Protein AF-A0A921KJI9-F1 (afdb_monomer_lite)

Structure (mmCIF, N/CA/C/O backbone):
data_AF-A0A921KJI9-F1
#
_entry.id   AF-A0A921KJI9-F1
#
loop_
_atom_site.group_PDB
_atom_site.id
_atom_site.type_symbol
_atom_site.label_atom_id
_atom_site.label_alt_id
_atom_site.label_comp_id
_atom_site.label_asym_id
_atom_site.label_entity_id
_atom_site.label_seq_id
_atom_site.pdbx_PDB_ins_code
_atom_site.Cartn_x
_atom_site.Cartn_y
_atom_site.Cartn_z
_atom_site.occupancy
_atom_site.B_iso_or_equiv
_atom_site.auth_seq_id
_atom_site.auth_comp_id
_atom_site.auth_asym_id
_atom_site.auth_atom_id
_atom_site.pdbx_PDB_model_num
ATOM 1 N N . MET A 1 1 ? -25.170 6.462 36.694 1.00 50.31 1 MET A N 1
ATOM 2 C CA . MET A 1 1 ? -24.056 6.103 35.787 1.00 50.31 1 MET A CA 1
ATOM 3 C C . MET A 1 1 ? -24.488 5.002 34.809 1.00 50.31 1 MET A C 1
ATOM 5 O O . MET A 1 1 ? -23.981 3.893 34.880 1.00 50.31 1 MET A O 1
ATOM 9 N N . LYS A 1 2 ? -25.464 5.256 33.929 1.00 51.72 2 LYS A N 1
ATOM 10 C CA . LYS A 1 2 ? -25.850 4.309 32.857 1.00 51.72 2 LYS A CA 1
ATOM 11 C C . LYS A 1 2 ? -25.610 4.895 31.458 1.00 51.72 2 LYS A C 1
ATOM 13 O O . LYS A 1 2 ? -25.545 4.151 30.492 1.00 51.72 2 LYS A O 1
ATOM 18 N N . GLU A 1 3 ? -25.389 6.207 31.375 1.00 58.06 3 GLU A N 1
ATOM 19 C CA . GLU A 1 3 ? -25.143 6.941 30.126 1.00 58.06 3 GLU A CA 1
ATOM 20 C C . GLU A 1 3 ? -23.653 6.970 29.726 1.00 58.06 3 GLU A C 1
ATOM 22 O O . GLU A 1 3 ? -23.340 6.918 28.544 1.00 58.06 3 GLU A O 1
ATOM 27 N N . ALA A 1 4 ? -22.714 6.905 30.682 1.00 53.50 4 ALA A N 1
ATOM 28 C CA . ALA A 1 4 ? -21.269 6.915 30.394 1.00 53.50 4 ALA A CA 1
ATOM 29 C C . ALA A 1 4 ? -20.755 5.645 29.676 1.00 53.50 4 ALA A C 1
ATOM 31 O O . ALA A 1 4 ? -19.764 5.693 28.951 1.00 53.50 4 ALA A O 1
ATOM 32 N N . ALA A 1 5 ? -21.445 4.509 29.838 1.00 54.47 5 ALA A N 1
ATOM 33 C CA . ALA A 1 5 ? -21.149 3.288 29.082 1.00 54.47 5 ALA A CA 1
ATOM 34 C C . ALA A 1 5 ? -21.661 3.361 27.628 1.00 54.47 5 ALA A C 1
ATOM 36 O O . ALA A 1 5 ? -21.133 2.676 26.756 1.00 54.47 5 ALA A O 1
ATOM 37 N N . GLY A 1 6 ? -22.671 4.201 27.365 1.00 54.22 6 GLY A N 1
ATOM 38 C CA . GLY A 1 6 ? -23.216 4.437 26.027 1.00 54.22 6 GLY A CA 1
ATOM 39 C C . GLY A 1 6 ? -22.358 5.386 25.187 1.00 54.22 6 GLY A C 1
ATOM 40 O O . GLY A 1 6 ? -22.227 5.171 23.987 1.00 54.22 6 GLY A O 1
ATOM 41 N N . GLU A 1 7 ? -21.715 6.384 25.803 1.00 62.31 7 GLU A N 1
ATOM 42 C CA . GLU A 1 7 ? -20.865 7.354 25.090 1.00 62.31 7 GLU A CA 1
ATOM 43 C C . GLU A 1 7 ? -19.429 6.875 24.853 1.00 62.31 7 GLU A C 1
ATOM 45 O O . GLU A 1 7 ? -18.867 7.141 23.789 1.00 62.31 7 GLU A O 1
ATOM 50 N N . ALA A 1 8 ? -18.846 6.092 25.771 1.0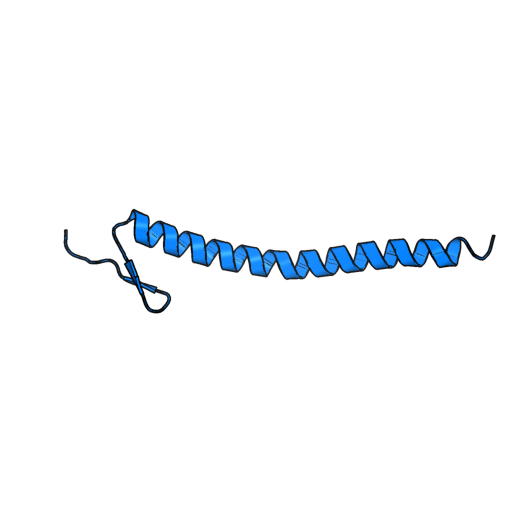0 60.22 8 ALA A N 1
ATOM 51 C CA . ALA A 1 8 ? -17.541 5.460 25.543 1.00 60.22 8 ALA A CA 1
ATOM 52 C C . ALA A 1 8 ? -17.537 4.586 24.273 1.00 60.22 8 ALA A C 1
ATOM 54 O O . ALA A 1 8 ? -16.511 4.432 23.610 1.00 60.22 8 ALA A O 1
ATOM 55 N N . ASN A 1 9 ? -18.706 4.071 23.892 1.00 70.19 9 ASN A N 1
ATOM 56 C CA . ASN A 1 9 ? -18.892 3.274 22.691 1.00 70.19 9 ASN A CA 1
ATOM 57 C C . ASN A 1 9 ? -18.626 4.074 21.401 1.00 70.19 9 ASN A C 1
ATOM 59 O O . ASN A 1 9 ? -17.996 3.550 20.490 1.00 70.19 9 ASN A O 1
ATOM 63 N N . MET A 1 10 ? -18.999 5.358 21.320 1.00 83.25 10 MET A N 1
ATOM 64 C CA . MET A 1 10 ? -18.768 6.149 20.098 1.00 83.25 10 MET A CA 1
ATOM 65 C C . MET A 1 10 ? -17.281 6.416 19.852 1.00 83.25 10 MET A C 1
ATOM 67 O O . MET A 1 10 ? -16.813 6.325 18.714 1.00 83.25 10 MET A O 1
ATOM 71 N N . THR A 1 11 ? -16.509 6.667 20.908 1.00 87.69 11 THR A N 1
ATOM 72 C CA . THR A 1 11 ? -15.050 6.818 20.803 1.00 87.69 11 THR A CA 1
ATOM 73 C C . THR A 1 11 ? -14.388 5.507 20.389 1.00 87.69 11 THR A C 1
ATOM 75 O O . THR A 1 11 ? -13.531 5.501 19.505 1.00 87.69 11 THR A O 1
ATOM 78 N N . VAL A 1 12 ? -14.818 4.381 20.967 1.00 89.25 12 VAL A N 1
ATOM 79 C CA . VAL A 1 12 ? -14.317 3.048 20.594 1.00 89.25 12 VAL A CA 1
ATOM 80 C C . VAL A 1 12 ? -14.624 2.739 19.128 1.00 89.25 12 VAL A C 1
ATOM 82 O O . VAL A 1 12 ? -13.725 2.357 18.380 1.00 89.25 12 VAL A O 1
ATOM 85 N N . VAL A 1 13 ? -15.860 2.977 18.685 1.00 89.75 13 VAL A N 1
ATOM 86 C CA . VAL A 1 13 ? -16.277 2.801 17.286 1.00 89.75 13 VAL A CA 1
ATOM 87 C C . VAL A 1 13 ? -15.441 3.676 16.350 1.00 89.75 13 VAL A C 1
ATOM 89 O O . VAL A 1 13 ? -14.983 3.203 15.313 1.00 89.75 13 VAL A O 1
ATOM 92 N N . THR A 1 14 ? -15.161 4.921 16.736 1.00 92.38 14 THR A N 1
ATOM 93 C CA . THR A 1 14 ? -14.343 5.842 15.933 1.00 92.38 14 THR A CA 1
ATOM 94 C C . THR A 1 14 ? -12.913 5.330 15.753 1.00 92.38 14 THR A C 1
ATOM 96 O O . THR A 1 14 ? -12.398 5.331 14.636 1.00 92.38 14 THR A O 1
ATOM 99 N N . ILE A 1 15 ? -12.273 4.842 16.819 1.00 93.44 15 ILE A N 1
ATOM 100 C CA . ILE A 1 15 ? -10.908 4.295 16.744 1.00 93.44 15 ILE A CA 1
ATOM 101 C C . ILE A 1 15 ? -10.867 3.061 15.835 1.00 93.44 15 ILE A C 1
ATOM 103 O O . ILE A 1 15 ? -9.953 2.932 15.020 1.00 93.44 15 ILE A O 1
ATOM 107 N N . ILE A 1 16 ? -11.872 2.184 15.923 1.00 93.31 16 ILE A N 1
ATOM 108 C CA . ILE A 1 16 ? -11.988 1.010 15.047 1.00 93.31 16 ILE A CA 1
ATOM 109 C C . ILE A 1 16 ? -12.120 1.445 13.583 1.00 93.31 16 ILE A C 1
ATOM 111 O O . ILE A 1 16 ? -11.414 0.917 12.725 1.00 93.31 16 ILE A O 1
ATOM 115 N N . ILE A 1 17 ? -12.966 2.437 13.291 1.00 95.44 17 ILE A N 1
ATOM 116 C CA . ILE A 1 17 ? -13.146 2.970 11.933 1.00 95.44 17 ILE A CA 1
ATOM 117 C C . ILE A 1 17 ? -11.831 3.538 11.390 1.00 95.44 17 ILE A C 1
ATOM 119 O O . ILE A 1 17 ? -11.448 3.199 10.271 1.00 95.44 17 ILE A O 1
ATOM 123 N N . ILE A 1 18 ? -11.107 4.344 12.175 1.00 95.56 18 ILE A N 1
ATOM 124 C CA . ILE A 1 18 ? -9.793 4.871 11.772 1.00 95.56 18 ILE A CA 1
ATOM 125 C C . ILE A 1 18 ? -8.827 3.715 11.487 1.00 95.56 18 ILE A C 1
ATOM 127 O O . ILE A 1 18 ? -8.161 3.723 10.455 1.00 95.56 18 ILE A O 1
ATOM 131 N N . GLY A 1 19 ? -8.792 2.693 12.347 1.00 95.44 19 GLY A N 1
ATOM 132 C CA . GLY A 1 19 ? -7.960 1.505 12.153 1.00 95.44 19 GLY A CA 1
ATOM 133 C C . GLY A 1 19 ? -8.255 0.767 10.844 1.00 95.44 19 GLY A C 1
ATOM 134 O O . GLY A 1 19 ? -7.329 0.424 10.109 1.00 95.44 19 GLY A O 1
ATOM 135 N N . VAL A 1 20 ? -9.534 0.583 10.506 1.00 96.38 20 VAL A N 1
ATOM 136 C CA . VAL A 1 20 ? -9.958 -0.050 9.245 1.00 96.38 20 VAL A CA 1
ATOM 137 C C . VAL A 1 20 ? -9.580 0.808 8.037 1.00 96.38 20 VAL A C 1
ATOM 139 O O . VAL A 1 20 ? -9.038 0.286 7.064 1.00 96.38 20 VAL A O 1
ATOM 142 N N . ILE A 1 21 ? -9.813 2.123 8.097 1.00 95.81 21 ILE A N 1
ATOM 143 C CA . ILE A 1 21 ? -9.460 3.046 7.008 1.00 95.81 21 ILE A CA 1
ATOM 144 C C . ILE A 1 21 ? -7.953 3.014 6.753 1.00 95.81 21 ILE A 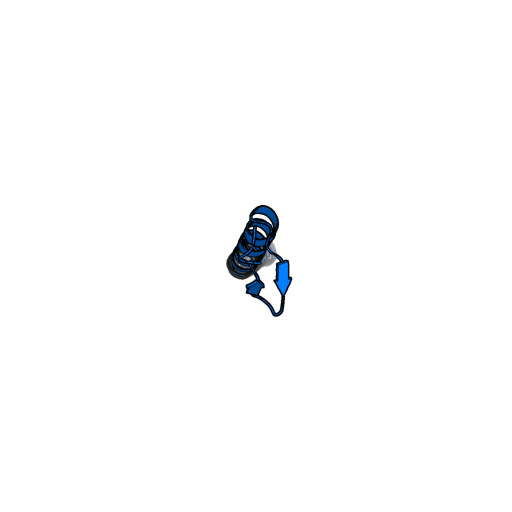C 1
ATOM 146 O O . ILE A 1 21 ? -7.535 2.884 5.604 1.00 95.81 21 ILE A O 1
ATOM 150 N N . VAL A 1 22 ? -7.134 3.087 7.807 1.00 96.06 22 VAL A N 1
ATOM 151 C CA . VAL A 1 22 ? -5.671 3.031 7.691 1.00 96.06 22 VAL A CA 1
ATOM 152 C C . VAL A 1 22 ? -5.230 1.704 7.076 1.00 96.06 22 VAL A C 1
ATOM 154 O O . VAL A 1 22 ? -4.447 1.715 6.129 1.00 96.06 22 VAL A O 1
ATOM 157 N N . ALA A 1 23 ? -5.783 0.576 7.528 1.00 94.88 23 ALA A N 1
ATOM 158 C CA . ALA A 1 23 ? -5.447 -0.743 6.994 1.00 94.88 23 ALA A CA 1
ATOM 159 C C . ALA A 1 23 ? -5.731 -0.880 5.486 1.00 94.88 23 ALA A C 1
ATOM 161 O O . ALA A 1 23 ? -4.983 -1.555 4.781 1.00 94.88 23 ALA A O 1
ATOM 162 N N . ILE A 1 24 ? -6.779 -0.223 4.979 1.00 95.00 24 ILE A N 1
ATOM 163 C CA . ILE A 1 24 ? -7.112 -0.201 3.546 1.00 95.00 24 ILE A CA 1
ATOM 164 C C . ILE A 1 24 ? -6.247 0.819 2.791 1.00 95.00 24 ILE A C 1
ATOM 166 O O . ILE A 1 24 ? -5.799 0.552 1.677 1.00 95.00 24 ILE A O 1
ATOM 170 N N . ALA A 1 25 ? -5.983 1.984 3.384 1.00 94.75 25 ALA A N 1
ATOM 171 C CA . ALA A 1 25 ? -5.220 3.055 2.750 1.00 94.75 25 ALA A CA 1
ATOM 172 C C . ALA A 1 25 ? -3.738 2.696 2.565 1.00 94.75 25 ALA A C 1
ATOM 174 O O . ALA A 1 25 ? -3.159 3.014 1.526 1.00 94.75 25 ALA A O 1
ATOM 175 N N . THR A 1 26 ? -3.119 2.007 3.529 1.00 95.38 26 THR A N 1
ATOM 176 C CA . THR 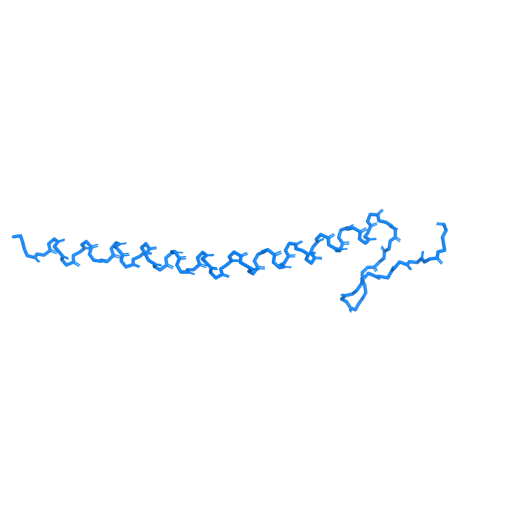A 1 26 ? -1.699 1.629 3.474 1.00 95.38 26 THR A CA 1
ATOM 177 C C . THR A 1 26 ? -1.317 0.872 2.193 1.00 95.38 26 THR A C 1
ATOM 179 O O . THR A 1 26 ? -0.426 1.357 1.494 1.00 95.38 26 THR A O 1
ATOM 182 N N . PRO A 1 27 ? -1.959 -0.252 1.806 1.00 94.31 27 PRO A N 1
ATOM 183 C CA . PRO A 1 27 ? -1.585 -0.965 0.583 1.00 94.31 27 PRO A CA 1
ATOM 184 C C . PRO A 1 27 ? -1.823 -0.136 -0.685 1.00 94.31 27 PRO A C 1
ATOM 186 O O . PRO A 1 27 ? -1.048 -0.241 -1.634 1.00 94.31 27 PRO A O 1
ATOM 189 N N . ILE A 1 28 ? -2.847 0.725 -0.702 1.00 94.88 28 ILE A N 1
ATOM 190 C CA . ILE A 1 28 ? -3.118 1.631 -1.827 1.00 94.88 28 ILE A CA 1
ATOM 191 C C . ILE A 1 28 ? -1.953 2.611 -1.995 1.00 94.88 28 ILE A C 1
ATOM 193 O O . ILE A 1 28 ? -1.397 2.732 -3.087 1.00 94.88 28 ILE A O 1
ATOM 197 N N . ILE A 1 29 ? -1.530 3.258 -0.905 1.00 95.12 29 ILE A N 1
ATOM 198 C CA . ILE A 1 29 ? -0.396 4.189 -0.904 1.00 95.12 29 ILE A CA 1
ATOM 199 C C . ILE A 1 29 ? 0.890 3.467 -1.301 1.00 95.12 29 ILE A C 1
ATOM 201 O O . ILE A 1 29 ? 1.606 3.957 -2.169 1.00 95.12 29 ILE A O 1
ATOM 205 N N . SER A 1 30 ? 1.170 2.283 -0.753 1.00 94.75 30 SER A N 1
ATOM 206 C CA . SER A 1 30 ? 2.355 1.504 -1.128 1.00 94.75 30 SER A CA 1
ATOM 207 C C . SER A 1 30 ? 2.375 1.140 -2.615 1.00 94.75 30 SER A C 1
ATOM 209 O O . SER A 1 30 ? 3.422 1.241 -3.250 1.00 94.75 30 SER A O 1
ATOM 211 N N . ASN A 1 31 ? 1.237 0.759 -3.200 1.00 92.75 31 ASN A N 1
ATOM 212 C CA . ASN A 1 31 ? 1.149 0.438 -4.628 1.00 92.75 31 ASN A CA 1
ATOM 213 C C . ASN A 1 31 ? 1.328 1.680 -5.516 1.00 92.75 31 ASN A C 1
ATOM 215 O O . ASN A 1 31 ? 1.993 1.612 -6.554 1.00 92.75 31 ASN A O 1
ATOM 219 N N . MET A 1 32 ? 0.795 2.829 -5.090 1.00 91.81 32 MET A N 1
ATOM 220 C CA . MET A 1 32 ? 1.044 4.110 -5.757 1.00 91.81 32 MET A CA 1
ATOM 221 C C . MET A 1 32 ? 2.516 4.513 -5.659 1.00 91.81 32 MET A C 1
ATOM 223 O O . MET A 1 32 ? 3.101 4.900 -6.665 1.00 91.81 32 MET A O 1
ATOM 227 N N . MET A 1 33 ? 3.141 4.369 -4.487 1.00 94.06 33 MET A N 1
ATOM 228 C CA . MET A 1 33 ? 4.560 4.679 -4.305 1.00 94.06 33 MET A CA 1
ATOM 229 C C . MET A 1 33 ? 5.452 3.798 -5.177 1.00 94.06 33 MET A C 1
ATOM 231 O O . MET A 1 33 ? 6.336 4.335 -5.826 1.00 94.06 33 MET A O 1
ATOM 235 N N . LYS A 1 34 ? 5.177 2.492 -5.294 1.00 93.19 34 LYS A N 1
ATOM 236 C CA . LYS A 1 34 ? 5.896 1.601 -6.226 1.00 93.19 34 LYS A CA 1
ATOM 237 C C . LYS A 1 34 ? 5.771 2.049 -7.685 1.00 93.19 34 LYS A C 1
ATOM 239 O O . LYS A 1 34 ? 6.741 2.011 -8.433 1.00 93.19 34 LYS A O 1
ATOM 244 N N . SER A 1 35 ? 4.585 2.503 -8.090 1.00 91.19 35 SER A N 1
ATOM 245 C CA . SER A 1 35 ? 4.363 3.030 -9.445 1.00 91.19 35 SER A CA 1
ATOM 246 C C . SER A 1 35 ? 5.141 4.332 -9.678 1.00 91.19 35 SER A C 1
ATOM 248 O O . SER A 1 35 ? 5.721 4.535 -10.743 1.00 91.19 35 SER A O 1
ATOM 250 N N . THR A 1 36 ? 5.189 5.205 -8.670 1.00 93.25 36 THR A N 1
ATOM 251 C CA . THR A 1 36 ? 5.966 6.453 -8.687 1.00 93.25 36 THR A CA 1
ATOM 252 C C . THR A 1 36 ? 7.471 6.195 -8.673 1.00 93.25 36 THR A C 1
ATOM 254 O O . THR A 1 36 ? 8.203 6.884 -9.379 1.00 93.25 36 THR A O 1
ATOM 257 N N . GLU A 1 37 ? 7.936 5.204 -7.913 1.00 93.75 37 GLU A N 1
ATOM 258 C CA . GLU A 1 37 ? 9.332 4.763 -7.871 1.00 93.75 37 GLU A CA 1
ATOM 259 C C . GLU A 1 37 ? 9.774 4.284 -9.253 1.00 93.75 37 GLU A C 1
ATOM 261 O O . GLU A 1 37 ? 10.696 4.862 -9.821 1.00 93.75 37 GLU A O 1
ATOM 266 N N . ALA A 1 38 ? 9.035 3.349 -9.859 1.00 91.44 38 ALA A N 1
ATOM 267 C CA . ALA A 1 38 ? 9.321 2.851 -11.205 1.00 91.44 38 ALA A CA 1
ATOM 268 C C . ALA A 1 38 ? 9.337 3.972 -12.259 1.00 91.44 38 ALA A C 1
ATOM 270 O O . ALA A 1 38 ? 10.161 3.981 -13.174 1.00 91.44 38 ALA A O 1
ATOM 271 N N . LYS A 1 39 ? 8.437 4.952 -12.126 1.00 91.31 39 LYS A N 1
ATOM 272 C CA . LYS A 1 39 ? 8.394 6.118 -13.012 1.00 91.31 39 LYS A CA 1
ATOM 273 C C . LYS A 1 39 ? 9.594 7.044 -12.807 1.00 91.31 39 LYS A C 1
ATOM 275 O O . LYS A 1 39 ? 10.162 7.528 -13.781 1.00 91.31 39 LYS A O 1
ATOM 280 N N . THR A 1 40 ? 9.993 7.275 -11.561 1.00 92.31 40 THR A N 1
ATOM 281 C CA . THR A 1 40 ? 11.170 8.084 -11.215 1.00 92.31 40 THR A CA 1
ATOM 282 C C . THR A 1 40 ? 12.451 7.426 -11.709 1.00 92.31 40 THR A C 1
ATOM 284 O O . THR A 1 40 ? 13.270 8.085 -12.341 1.00 92.31 40 THR A O 1
ATOM 287 N N . GLU A 1 41 ? 12.600 6.121 -11.490 1.00 91.38 41 GLU A N 1
ATOM 288 C CA . GLU A 1 41 ? 13.725 5.340 -11.999 1.00 91.38 41 GLU A CA 1
ATOM 289 C C . GLU A 1 41 ? 13.803 5.419 -13.527 1.00 91.38 41 GLU A C 1
ATOM 291 O O . GLU A 1 41 ? 14.871 5.675 -14.080 1.00 91.38 41 GLU A O 1
ATOM 296 N N . CYS A 1 42 ? 12.658 5.303 -14.207 1.00 91.56 42 CYS A N 1
ATOM 297 C CA . CYS A 1 42 ? 12.587 5.450 -15.654 1.00 91.56 42 CYS A CA 1
ATOM 298 C C . CYS A 1 42 ? 13.170 6.782 -16.139 1.00 91.56 42 CYS A C 1
ATOM 300 O O . CYS A 1 42 ? 13.988 6.794 -17.055 1.00 91.56 42 CYS A O 1
ATOM 302 N N . TYR A 1 43 ? 12.782 7.895 -15.513 1.00 90.50 43 TYR A N 1
ATOM 303 C CA . TYR A 1 43 ? 13.288 9.216 -15.884 1.00 90.50 43 TYR A CA 1
ATOM 304 C C . TYR A 1 43 ? 14.758 9.415 -15.510 1.00 90.50 43 TYR A C 1
ATOM 306 O O . TYR A 1 43 ? 15.510 9.989 -16.295 1.00 90.50 43 TYR A O 1
ATOM 314 N N . ASN A 1 44 ? 15.186 8.920 -14.346 1.00 90.69 44 ASN A N 1
ATOM 315 C CA . ASN A 1 44 ? 16.579 9.018 -13.903 1.00 90.69 44 ASN A CA 1
ATOM 316 C C . ASN A 1 44 ? 17.531 8.250 -14.827 1.00 90.69 44 ASN A C 1
ATOM 318 O O . ASN A 1 44 ? 18.653 8.692 -15.057 1.00 90.69 44 ASN A O 1
ATOM 322 N N . ASN A 1 45 ? 17.064 7.144 -15.406 1.00 89.50 45 ASN A N 1
ATOM 323 C CA . ASN A 1 45 ? 17.814 6.345 -16.372 1.00 89.50 45 ASN A CA 1
ATOM 324 C C . ASN A 1 45 ? 17.712 6.887 -17.813 1.00 89.50 45 ASN A C 1
ATOM 326 O O . ASN A 1 45 ? 18.044 6.173 -18.758 1.00 89.50 45 ASN A O 1
ATOM 330 N N . GLY A 1 46 ? 17.219 8.118 -18.007 1.00 88.00 46 GLY A N 1
ATOM 331 C CA . GLY A 1 46 ? 17.085 8.755 -19.324 1.00 88.00 46 GLY A CA 1
ATOM 332 C C . GLY A 1 46 ? 15.931 8.220 -20.180 1.00 88.00 46 GLY A C 1
ATOM 333 O O . GLY A 1 46 ? 15.823 8.554 -21.359 1.00 88.00 46 GLY A O 1
ATOM 334 N N . GLY A 1 47 ? 15.064 7.386 -19.607 1.00 89.88 47 GLY A N 1
ATOM 335 C CA . GLY A 1 47 ? 13.866 6.872 -20.255 1.00 89.88 47 GLY A CA 1
ATOM 336 C C . GLY A 1 47 ? 12.689 7.845 -20.199 1.00 89.88 47 GLY A C 1
ATOM 337 O O . GLY A 1 47 ? 12.710 8.894 -19.555 1.00 89.88 47 GLY A O 1
ATOM 338 N N . THR A 1 48 ? 11.610 7.467 -20.877 1.00 90.44 48 THR A N 1
ATOM 339 C CA . THR A 1 48 ? 10.342 8.202 -20.883 1.00 90.44 48 THR A CA 1
ATOM 340 C C . THR A 1 48 ? 9.203 7.275 -20.480 1.00 90.44 48 THR A C 1
ATOM 342 O O . THR A 1 48 ? 9.168 6.113 -20.869 1.00 90.44 48 THR A O 1
ATOM 345 N N . TRP A 1 49 ? 8.260 7.761 -19.675 1.00 89.81 49 TRP A N 1
ATOM 346 C CA . TRP A 1 49 ? 7.114 6.956 -19.249 1.00 89.81 49 TRP A CA 1
ATOM 347 C C . TRP A 1 49 ? 5.953 7.100 -20.240 1.00 89.81 49 TRP A C 1
ATOM 349 O O . TRP A 1 49 ? 5.366 8.179 -20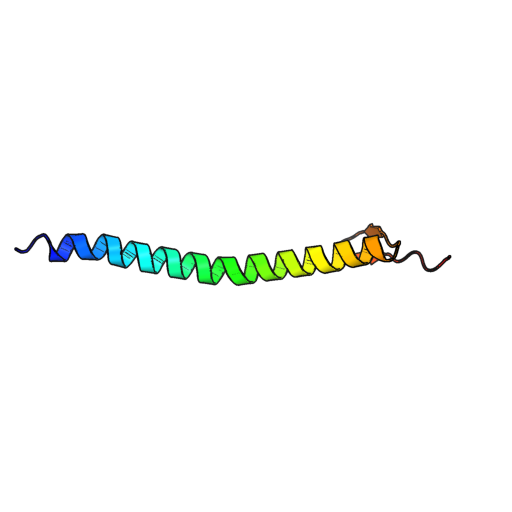.330 1.00 89.81 49 TRP A O 1
ATOM 359 N N . VAL A 1 50 ? 5.612 6.028 -20.961 1.00 90.25 50 VAL A N 1
ATOM 360 C CA . VAL A 1 50 ? 4.572 6.004 -22.009 1.00 90.25 50 VAL A CA 1
ATOM 361 C C . VAL A 1 50 ? 3.700 4.755 -21.831 1.00 90.25 50 VAL A C 1
ATOM 363 O O . VAL A 1 50 ? 4.208 3.685 -21.509 1.00 90.25 50 VAL A O 1
ATOM 366 N N . ASP A 1 51 ? 2.378 4.893 -21.977 1.00 87.50 51 ASP A N 1
ATOM 367 C CA . ASP A 1 51 ? 1.399 3.790 -21.874 1.00 87.50 51 ASP A CA 1
ATOM 368 C C . ASP A 1 51 ? 1.523 2.920 -20.608 1.00 87.50 51 ASP A C 1
ATOM 370 O O . ASP A 1 51 ? 1.349 1.700 -20.625 1.00 87.50 51 ASP A O 1
ATOM 374 N N . GLY A 1 52 ? 1.844 3.552 -19.475 1.00 86.62 52 GLY A N 1
ATOM 375 C CA . GLY A 1 52 ? 1.974 2.858 -18.191 1.00 86.62 52 GLY A CA 1
ATOM 376 C C . GLY A 1 52 ? 3.240 2.008 -18.056 1.00 86.62 52 GLY A C 1
ATOM 377 O O . GLY A 1 52 ? 3.316 1.191 -17.139 1.00 86.62 52 GLY A O 1
ATOM 378 N N . LYS A 1 53 ? 4.224 2.181 -18.944 1.00 88.50 53 LYS A N 1
ATOM 379 C CA . LYS A 1 53 ? 5.507 1.475 -18.912 1.00 88.50 53 LYS A CA 1
ATOM 380 C C . LYS A 1 53 ? 6.668 2.446 -19.093 1.00 88.50 53 LYS A C 1
ATOM 382 O O . LYS A 1 53 ? 6.528 3.518 -19.682 1.00 88.50 53 LYS A O 1
ATOM 387 N N . CYS A 1 54 ? 7.835 2.042 -18.602 1.00 89.88 54 CYS A N 1
ATOM 388 C CA . CYS A 1 54 ? 9.063 2.744 -18.927 1.00 89.88 54 CYS A CA 1
ATOM 389 C C . CYS A 1 54 ? 9.499 2.394 -20.351 1.00 89.88 54 CYS A C 1
ATOM 391 O O . CYS A 1 54 ? 9.755 1.230 -20.656 1.00 89.88 54 CYS A O 1
ATOM 393 N N . ASN A 1 55 ? 9.601 3.403 -21.209 1.00 89.44 55 ASN A N 1
ATOM 394 C CA . ASN A 1 55 ? 10.237 3.318 -22.510 1.00 89.44 55 ASN A CA 1
ATOM 395 C C . ASN A 1 55 ? 11.667 3.851 -22.376 1.00 89.44 55 ASN A C 1
ATOM 397 O O . ASN A 1 55 ? 11.905 5.063 -22.431 1.00 89.44 55 ASN A O 1
ATOM 401 N N . GLN A 1 56 ? 12.617 2.946 -22.144 1.00 79.12 56 GLN A N 1
ATOM 402 C CA . GLN A 1 56 ? 14.029 3.288 -22.244 1.00 79.12 56 GLN A CA 1
ATOM 403 C C . GLN A 1 56 ? 14.364 3.451 -23.723 1.00 79.12 56 GLN A C 1
ATOM 405 O O . GLN A 1 56 ? 14.299 2.491 -24.491 1.00 79.12 56 GLN A O 1
ATOM 410 N N . LEU A 1 57 ? 14.738 4.664 -24.124 1.00 69.56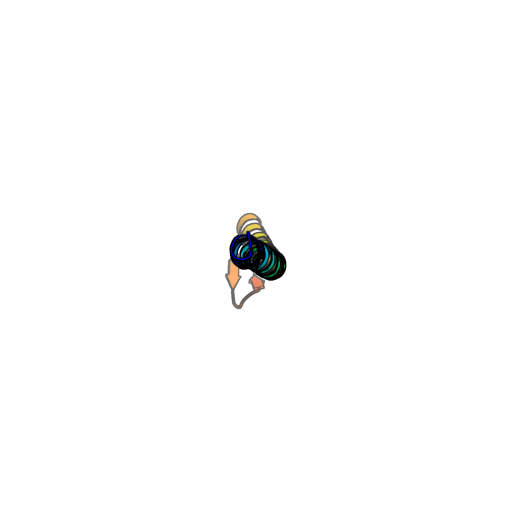 57 LEU A N 1
ATOM 411 C CA . LEU A 1 57 ? 15.370 4.878 -25.416 1.00 69.56 57 LEU A CA 1
ATOM 412 C C . LEU A 1 57 ? 16.747 4.208 -25.341 1.00 69.56 57 LEU A C 1
ATOM 414 O O . LEU A 1 57 ? 17.712 4.791 -24.860 1.00 69.56 57 LEU A O 1
ATOM 418 N N . SER A 1 58 ? 16.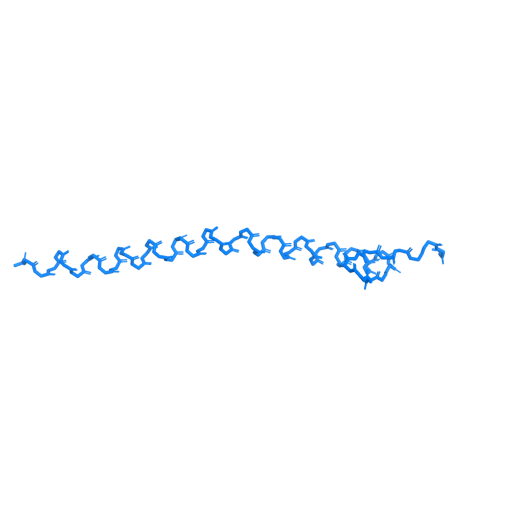811 2.933 -25.730 1.00 57.78 58 SER A N 1
ATOM 419 C CA . SER A 1 58 ? 18.061 2.189 -25.872 1.00 57.78 58 SER A CA 1
ATOM 420 C C . SER A 1 58 ? 18.826 2.784 -27.050 1.00 57.78 58 SER A C 1
ATOM 422 O O . SER A 1 58 ? 18.654 2.381 -28.197 1.00 57.78 58 SER A O 1
ATOM 424 N N . GLY A 1 59 ? 19.591 3.832 -26.772 1.00 61.94 59 GLY A N 1
ATOM 425 C CA . GLY A 1 59 ? 20.344 4.541 -27.791 1.00 61.94 59 GLY A CA 1
ATOM 426 C C . GLY A 1 59 ? 20.870 5.874 -27.297 1.00 61.94 59 GLY A C 1
ATOM 427 O O . GLY A 1 59 ? 20.408 6.890 -27.795 1.00 61.94 59 GLY A O 1
ATOM 428 N N . TYR A 1 60 ? 21.765 5.850 -26.305 1.00 45.81 60 TYR A N 1
ATOM 429 C CA . TYR A 1 60 ? 23.030 6.599 -26.229 1.00 45.81 60 TYR A CA 1
ATOM 430 C C . TYR A 1 60 ? 23.816 6.139 -24.998 1.00 45.81 60 TYR A C 1
ATOM 432 O O . TYR A 1 60 ? 23.203 6.038 -23.913 1.00 45.81 60 TYR A O 1
#

Sequence (60 aa):
MKEAAGEANMTVVTIIIIGVIVAIATPIISNMMKSTEAKTECYNNGGTWVDGKCNQLSGY

Foldseek 3Di:
DVCVVVVVVVVVVVVVVVVVVCVVVVVVVVVVVVLVVQCVVLVVQVWHQDPSHTGPPPDD

Organism: NCBI:txid29348

pLDDT: mean 84.35, std 14.7, range [45.81, 96.38]

Radius of gyration: 22.68 Å; chains: 1; bounding box: 49×10×64 Å

Secondary structure (DSSP, 8-state):
--SHHHHHHHHHHHHHHHHHHHHHHHHHHHHHHHHHHHHHHHHHTT-EEETTEEE-----